Protein AF-A0A0L6U106-F1 (afdb_monomer_lite)

Secondary structure (DSSP, 8-state):
-HHHHHHHHHHHHHHHHHHHHHHHHHHHHHHHHHHHH---HHHHHHHHHHHHHHHHHHHHHHHHHHHHHHHHHHHHHHHHHHHT-

Foldseek 3Di:
DVVVLVVVLVVVLVVLVVVLVVLVVVLVVVLVVCVVVDPDPVVSVVSVVVSVVVSVVSVVVSVVVNVVCVVCSCVVVVVVVVVVD

Organism: NCBI:txid52689

pLDDT: mean 86.52, std 10.65, range [49.94, 96.75]

Structure (mmCIF, N/CA/C/O backbone):
data_AF-A0A0L6U106-F1
#
_entry.id   AF-A0A0L6U106-F1
#
loop_
_atom_site.group_PDB
_atom_site.id
_atom_site.type_symbol
_atom_site.label_atom_id
_atom_site.label_alt_id
_atom_site.label_comp_id
_atom_site.label_asym_id
_atom_site.label_entity_id
_atom_site.label_seq_id
_atom_site.pdbx_PDB_ins_code
_atom_site.Cartn_x
_atom_site.Cartn_y
_atom_site.Cartn_z
_atom_site.occupancy
_atom_site.B_iso_or_equiv
_atom_site.auth_seq_id
_atom_site.auth_comp_id
_atom_site.auth_asym_id
_atom_site.auth_atom_id
_atom_site.pdbx_PDB_model_num
ATOM 1 N N . MET A 1 1 ? 7.767 -9.617 -30.453 1.00 67.25 1 MET A N 1
ATOM 2 C CA . MET A 1 1 ? 8.498 -9.786 -29.176 1.00 67.25 1 MET A CA 1
ATOM 3 C C . MET A 1 1 ? 8.266 -8.609 -28.229 1.00 67.25 1 MET A C 1
ATOM 5 O O . MET A 1 1 ? 7.766 -8.838 -27.137 1.00 67.25 1 MET A O 1
ATOM 9 N N . GLU A 1 2 ? 8.486 -7.352 -28.640 1.00 67.62 2 GLU A N 1
ATOM 10 C CA . GLU A 1 2 ? 8.259 -6.185 -27.757 1.00 67.62 2 GLU A CA 1
ATOM 11 C C . GLU A 1 2 ? 6.824 -6.045 -27.220 1.00 67.62 2 GLU A C 1
ATOM 13 O O . GLU A 1 2 ? 6.633 -5.691 -26.057 1.00 67.62 2 GLU A O 1
ATOM 18 N N . ASN A 1 3 ? 5.809 -6.381 -28.023 1.00 75.81 3 ASN A N 1
ATOM 19 C CA . ASN A 1 3 ? 4.408 -6.291 -27.593 1.00 75.81 3 ASN A CA 1
ATOM 20 C C . ASN A 1 3 ? 4.051 -7.278 -26.466 1.00 75.81 3 ASN A C 1
ATOM 22 O O . ASN A 1 3 ? 3.281 -6.934 -25.571 1.00 75.81 3 ASN A O 1
ATOM 26 N N . GLN A 1 4 ? 4.628 -8.485 -26.477 1.00 77.06 4 GLN A N 1
ATOM 27 C CA . GLN A 1 4 ? 4.402 -9.475 -25.418 1.00 77.06 4 GLN A CA 1
ATOM 28 C C . GLN A 1 4 ? 5.145 -9.088 -24.133 1.00 77.06 4 GLN A C 1
ATOM 30 O O . GLN A 1 4 ? 4.530 -9.062 -23.073 1.00 77.06 4 GLN A O 1
ATOM 35 N N . MET A 1 5 ? 6.403 -8.641 -24.238 1.00 77.56 5 MET A N 1
ATOM 36 C CA . MET A 1 5 ? 7.166 -8.087 -23.109 1.00 77.56 5 MET A CA 1
ATOM 37 C C . MET A 1 5 ? 6.452 -6.904 -22.438 1.00 77.56 5 MET A C 1
ATOM 39 O O . MET A 1 5 ? 6.396 -6.806 -21.213 1.00 77.56 5 MET A O 1
ATOM 43 N N . ASN A 1 6 ? 5.886 -5.987 -23.227 1.00 80.19 6 ASN A N 1
ATOM 44 C CA . ASN A 1 6 ? 5.122 -4.863 -22.689 1.00 80.19 6 ASN A CA 1
ATOM 45 C C . ASN A 1 6 ? 3.846 -5.318 -21.975 1.00 80.19 6 ASN A C 1
ATOM 47 O O . ASN A 1 6 ? 3.476 -4.706 -20.973 1.00 80.19 6 ASN A O 1
ATOM 51 N N . LYS A 1 7 ? 3.189 -6.373 -22.469 1.00 84.25 7 LYS A N 1
ATOM 52 C CA . LYS A 1 7 ? 1.994 -6.941 -21.843 1.00 84.25 7 LYS A CA 1
ATOM 53 C C . LYS A 1 7 ? 2.321 -7.570 -20.487 1.00 84.25 7 LYS A C 1
ATOM 55 O O . LYS A 1 7 ? 1.659 -7.214 -19.519 1.00 84.25 7 LYS A O 1
ATOM 60 N N . THR A 1 8 ? 3.351 -8.416 -20.400 1.00 83.31 8 THR A N 1
ATOM 61 C CA . THR A 1 8 ? 3.757 -9.066 -19.139 1.00 83.31 8 THR A CA 1
ATOM 62 C C . THR A 1 8 ? 4.180 -8.037 -18.092 1.00 83.31 8 THR A C 1
ATOM 64 O O . THR A 1 8 ? 3.612 -8.006 -17.010 1.00 83.31 8 THR A O 1
ATOM 67 N N . TYR A 1 9 ? 5.036 -7.076 -18.460 1.00 86.00 9 TYR A N 1
ATOM 68 C CA . TYR A 1 9 ? 5.428 -5.975 -17.569 1.00 86.00 9 TYR A CA 1
ATOM 69 C C . TYR A 1 9 ? 4.232 -5.175 -17.025 1.00 86.00 9 TYR A C 1
ATOM 71 O O . TYR A 1 9 ? 4.199 -4.806 -15.852 1.00 86.00 9 TYR A O 1
ATOM 79 N N . ARG A 1 10 ? 3.240 -4.869 -17.876 1.00 85.94 10 ARG A N 1
ATOM 80 C CA . ARG A 1 10 ? 2.037 -4.149 -17.429 1.00 85.94 10 ARG A CA 1
ATOM 81 C C . ARG A 1 10 ? 1.186 -5.008 -16.503 1.00 85.94 10 ARG A C 1
ATOM 83 O O . ARG A 1 10 ? 0.642 -4.470 -15.548 1.00 85.94 10 ARG A O 1
ATOM 90 N N . MET A 1 11 ? 1.072 -6.303 -16.781 1.00 89.75 11 MET A N 1
ATOM 91 C CA . MET A 1 11 ? 0.308 -7.234 -15.958 1.00 89.75 11 MET A CA 1
ATOM 92 C C . MET A 1 11 ? 0.924 -7.381 -14.564 1.00 89.75 11 MET A C 1
ATOM 94 O O . MET A 1 11 ? 0.199 -7.252 -13.584 1.00 89.75 11 MET A O 1
ATOM 98 N N . ASP A 1 12 ? 2.248 -7.520 -14.468 1.00 88.69 12 ASP A N 1
ATOM 99 C CA . ASP A 1 12 ? 2.959 -7.595 -13.185 1.00 88.69 12 ASP A CA 1
ATOM 100 C C . ASP A 1 12 ? 2.832 -6.285 -12.400 1.00 88.69 12 ASP A C 1
ATOM 102 O O . ASP A 1 12 ? 2.550 -6.288 -11.203 1.00 88.69 12 ASP A O 1
ATOM 106 N N . GLY A 1 13 ? 2.946 -5.141 -13.086 1.00 90.69 13 GLY A N 1
ATOM 107 C CA . GLY A 1 13 ? 2.711 -3.836 -12.471 1.00 90.69 13 GLY A CA 1
ATOM 108 C C . GLY A 1 13 ? 1.287 -3.685 -11.924 1.00 90.69 13 GLY A C 1
ATOM 109 O O . GLY A 1 13 ? 1.105 -3.205 -10.807 1.00 90.69 13 GLY A O 1
ATOM 110 N N . ILE A 1 14 ? 0.276 -4.134 -12.679 1.00 93.31 14 ILE A N 1
ATOM 111 C CA . ILE A 1 14 ? -1.125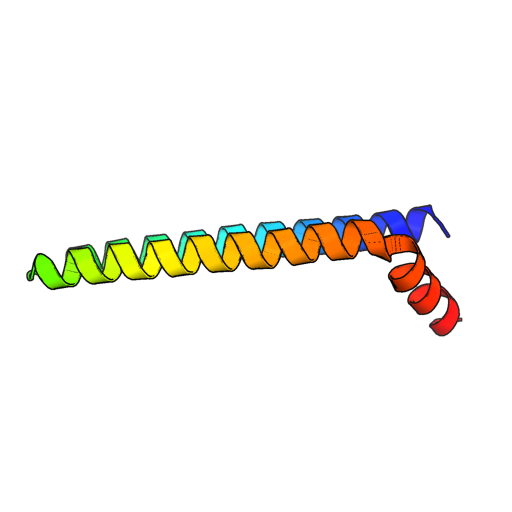 -4.152 -12.231 1.00 93.31 14 ILE A CA 1
ATOM 112 C C . ILE A 1 14 ? -1.294 -5.090 -11.032 1.00 93.31 14 ILE A C 1
ATOM 114 O O . ILE A 1 14 ? -1.948 -4.710 -10.065 1.00 93.31 14 ILE A O 1
ATOM 118 N N . ALA A 1 15 ? -0.686 -6.277 -11.057 1.00 93.56 15 ALA A N 1
ATOM 119 C CA . ALA A 1 15 ? -0.759 -7.236 -9.958 1.00 93.56 15 ALA A CA 1
ATOM 120 C C . ALA A 1 15 ? -0.182 -6.656 -8.657 1.00 93.56 15 ALA A C 1
ATOM 122 O O . ALA A 1 15 ? -0.819 -6.764 -7.610 1.00 93.56 15 ALA A O 1
ATOM 123 N N . ILE A 1 16 ? 0.963 -5.966 -8.727 1.00 93.56 16 ILE A N 1
ATOM 124 C CA . ILE A 1 16 ? 1.567 -5.276 -7.576 1.00 93.56 16 ILE A CA 1
ATOM 125 C C . ILE A 1 16 ? 0.628 -4.191 -7.033 1.00 93.56 16 ILE A C 1
ATOM 127 O O . ILE A 1 16 ? 0.434 -4.093 -5.822 1.00 93.56 16 ILE A O 1
ATOM 131 N N . ILE A 1 17 ? 0.008 -3.393 -7.909 1.00 93.06 17 ILE A N 1
ATOM 132 C CA . ILE A 1 17 ? -0.941 -2.347 -7.496 1.00 93.06 17 ILE A CA 1
ATOM 133 C C . ILE A 1 17 ? -2.176 -2.961 -6.824 1.00 93.06 17 ILE A C 1
ATOM 135 O O . ILE A 1 17 ? -2.596 -2.486 -5.772 1.00 93.06 17 ILE A O 1
ATOM 139 N N . ILE A 1 18 ? -2.744 -4.029 -7.391 1.00 95.75 18 ILE A N 1
ATOM 140 C CA . ILE A 1 18 ? -3.900 -4.724 -6.808 1.00 95.75 18 ILE A CA 1
ATOM 141 C C . ILE A 1 18 ? -3.538 -5.297 -5.436 1.00 95.75 18 ILE A C 1
ATOM 143 O O . ILE A 1 18 ? -4.272 -5.078 -4.475 1.00 95.75 18 ILE A O 1
ATOM 147 N N . ALA A 1 19 ? -2.392 -5.971 -5.318 1.00 92.94 19 ALA A N 1
ATOM 148 C CA . ALA A 1 19 ? -1.914 -6.502 -4.046 1.00 92.94 19 ALA A CA 1
ATOM 149 C C . ALA A 1 19 ? -1.746 -5.394 -2.993 1.00 92.94 19 ALA A C 1
ATOM 151 O O . ALA A 1 19 ? -2.133 -5.576 -1.841 1.00 92.94 19 ALA A O 1
ATOM 152 N N . MET A 1 20 ? -1.248 -4.221 -3.398 1.00 94.81 20 MET A N 1
ATOM 153 C CA . MET A 1 20 ? -1.120 -3.055 -2.524 1.00 94.81 20 MET A CA 1
ATOM 154 C C . MET A 1 20 ? -2.477 -2.552 -2.021 1.00 94.81 20 MET A C 1
ATOM 156 O O . MET A 1 20 ? -2.639 -2.293 -0.831 1.00 94.81 20 MET A O 1
ATOM 160 N N . ILE A 1 21 ? -3.466 -2.434 -2.912 1.00 95.31 21 ILE A N 1
ATOM 161 C CA . ILE A 1 21 ? -4.825 -2.006 -2.550 1.00 95.31 21 ILE A CA 1
ATOM 162 C C . ILE A 1 21 ? -5.445 -2.990 -1.555 1.00 95.31 21 ILE A C 1
ATOM 164 O O . ILE A 1 21 ? -6.006 -2.569 -0.544 1.00 95.31 21 ILE A O 1
ATOM 168 N N . VAL A 1 22 ? -5.309 -4.294 -1.810 1.00 96.50 22 VAL A N 1
ATOM 169 C CA . VAL A 1 22 ? -5.813 -5.344 -0.913 1.00 96.50 22 VAL A CA 1
ATOM 170 C C . VAL A 1 22 ? -5.133 -5.264 0.452 1.00 96.50 22 VAL A C 1
ATOM 172 O O . VAL A 1 22 ? -5.818 -5.299 1.471 1.00 96.50 22 VAL A O 1
ATOM 175 N N . LEU A 1 23 ? -3.809 -5.093 0.492 1.00 95.19 23 LEU A N 1
ATOM 176 C CA . LEU A 1 23 ? -3.066 -4.942 1.742 1.00 95.19 23 LEU A CA 1
ATOM 177 C C . LEU A 1 23 ? -3.576 -3.751 2.563 1.00 95.19 23 LEU A C 1
ATOM 179 O O . LEU A 1 23 ? -3.855 -3.902 3.751 1.00 95.19 23 LEU A O 1
ATOM 183 N N . TRP A 1 24 ? -3.739 -2.583 1.938 1.00 95.81 24 TRP A N 1
ATOM 184 C CA . TRP A 1 24 ? -4.270 -1.400 2.618 1.00 95.81 24 TRP A CA 1
ATOM 185 C C . TRP A 1 24 ? -5.704 -1.607 3.106 1.00 95.81 24 TRP A C 1
ATOM 187 O O . TRP A 1 24 ? -6.017 -1.226 4.232 1.00 95.81 24 TRP A O 1
ATOM 197 N N . ALA A 1 25 ? -6.560 -2.258 2.314 1.00 96.69 25 ALA A N 1
ATOM 198 C CA . ALA A 1 25 ? -7.922 -2.584 2.728 1.00 96.69 25 ALA A CA 1
ATOM 199 C C . ALA A 1 25 ? -7.938 -3.486 3.973 1.00 96.69 25 ALA A C 1
ATOM 201 O O . ALA A 1 25 ? -8.685 -3.220 4.916 1.00 96.69 25 ALA A O 1
ATOM 202 N N . VAL A 1 26 ? -7.076 -4.507 4.014 1.00 95.94 26 VAL A N 1
ATOM 203 C CA . VAL A 1 26 ? -6.931 -5.399 5.174 1.00 95.94 26 VAL A CA 1
ATOM 204 C C . VAL A 1 26 ? -6.409 -4.638 6.392 1.00 95.94 26 VAL A C 1
ATOM 206 O O . VAL A 1 26 ? -6.972 -4.780 7.476 1.00 95.94 26 VAL A O 1
ATOM 209 N N . LEU A 1 27 ? -5.383 -3.797 6.234 1.00 93.94 27 LEU A N 1
ATOM 210 C CA . LEU A 1 27 ? -4.840 -2.995 7.335 1.00 93.94 27 LEU A CA 1
ATOM 211 C C . LEU A 1 27 ? -5.896 -2.060 7.931 1.00 93.94 27 LEU A C 1
ATOM 213 O O . LEU A 1 27 ? -6.075 -2.040 9.148 1.00 93.94 27 LEU A O 1
ATOM 217 N N . ILE A 1 28 ? -6.634 -1.338 7.085 1.00 94.31 28 ILE A N 1
ATOM 218 C CA . ILE A 1 28 ? -7.716 -0.447 7.520 1.00 94.31 28 ILE A CA 1
ATOM 219 C C . ILE A 1 28 ? -8.801 -1.248 8.242 1.00 94.31 28 ILE A C 1
ATOM 221 O O . ILE A 1 28 ? -9.224 -0.866 9.332 1.00 94.31 28 ILE A O 1
ATOM 225 N N . PHE A 1 29 ? -9.223 -2.382 7.677 1.00 94.88 29 PHE A N 1
ATOM 226 C CA . PHE A 1 29 ? -10.224 -3.243 8.300 1.00 94.88 29 PHE A CA 1
ATOM 227 C C . PHE A 1 29 ? -9.794 -3.704 9.699 1.00 94.88 29 PHE A C 1
ATOM 229 O O . PHE A 1 29 ? -10.570 -3.599 10.649 1.00 94.88 29 PHE A O 1
ATOM 236 N N . VAL A 1 30 ? -8.548 -4.163 9.845 1.00 92.31 30 VAL A N 1
ATOM 237 C CA . VAL A 1 30 ? -7.992 -4.603 11.131 1.00 92.31 30 VAL A CA 1
ATOM 238 C C . VAL A 1 30 ? -7.932 -3.446 12.132 1.00 92.31 30 VAL A C 1
ATOM 240 O O . VAL A 1 30 ? -8.364 -3.614 13.271 1.00 92.31 30 VAL A O 1
ATOM 243 N N . MET A 1 31 ? -7.468 -2.262 11.720 1.00 91.06 31 MET A N 1
ATOM 244 C CA . MET A 1 31 ? -7.419 -1.078 12.590 1.00 91.06 31 MET A CA 1
ATOM 245 C C . MET A 1 31 ? -8.804 -0.666 13.097 1.00 91.06 31 MET A C 1
ATOM 247 O O . MET A 1 31 ? -8.952 -0.357 14.279 1.00 91.06 31 MET A O 1
ATOM 251 N N . LEU A 1 32 ? -9.821 -0.692 12.229 1.00 91.75 32 LEU A N 1
ATOM 252 C CA . LEU A 1 32 ? -11.204 -0.391 12.608 1.00 91.75 32 LEU A CA 1
ATOM 253 C C . LEU A 1 32 ? -11.739 -1.427 13.601 1.00 91.75 32 LEU A C 1
ATOM 255 O O . LEU A 1 32 ? -12.234 -1.061 14.663 1.00 91.75 32 LEU A O 1
ATOM 259 N N . LYS A 1 33 ? -11.561 -2.722 13.310 1.00 92.38 33 LYS A N 1
ATOM 260 C CA . LYS A 1 33 ? -12.032 -3.804 14.187 1.00 92.38 33 LYS A CA 1
ATOM 261 C C . LYS A 1 33 ? -11.389 -3.771 15.564 1.00 92.38 33 LYS A C 1
ATOM 263 O O . LYS A 1 33 ? -12.079 -3.902 16.569 1.00 92.38 33 LYS A O 1
ATOM 268 N N . ILE A 1 34 ? -10.081 -3.561 15.629 1.00 87.56 34 ILE A N 1
ATOM 269 C CA . ILE A 1 34 ? -9.379 -3.436 16.907 1.00 87.56 34 ILE A CA 1
ATOM 270 C C . ILE A 1 34 ? -9.811 -2.163 17.638 1.00 87.56 34 ILE A C 1
ATOM 272 O O . ILE A 1 34 ? -9.953 -2.177 18.862 1.00 87.56 34 ILE A O 1
ATOM 276 N N . GLY A 1 35 ? -10.035 -1.077 16.895 1.00 85.38 35 GLY A N 1
ATOM 277 C CA . GLY A 1 35 ? -10.493 0.198 17.426 1.00 85.38 35 GLY A CA 1
ATOM 278 C C . GLY A 1 35 ? -11.860 0.138 18.107 1.00 85.38 35 GLY A C 1
ATOM 279 O O . GLY A 1 35 ? -12.075 0.942 19.016 1.00 85.38 35 GLY A O 1
ATOM 280 N N . ASP A 1 36 ? -12.723 -0.794 17.696 1.00 86.25 36 ASP A N 1
ATOM 281 C CA . ASP A 1 36 ? -14.033 -1.060 18.306 1.00 86.25 36 ASP A CA 1
ATOM 282 C C . ASP A 1 36 ? -13.935 -1.996 19.520 1.00 86.25 36 ASP A C 1
ATOM 284 O O . ASP A 1 36 ? -14.654 -1.823 20.500 1.00 86.25 36 ASP A O 1
ATOM 288 N N . ILE A 1 37 ? -13.043 -2.991 19.471 1.00 88.81 37 ILE A N 1
ATOM 289 C CA . ILE A 1 37 ? -12.917 -4.017 20.523 1.00 88.81 37 ILE A CA 1
ATOM 290 C C . ILE A 1 37 ? -12.097 -3.510 21.720 1.00 88.81 37 ILE A C 1
ATOM 292 O O . ILE A 1 37 ? -12.274 -3.982 22.842 1.00 88.81 37 ILE A O 1
ATOM 296 N N . THR A 1 38 ? -11.184 -2.559 21.505 1.00 86.44 38 THR A N 1
ATOM 297 C CA . THR A 1 38 ? -10.200 -2.148 22.515 1.00 86.44 38 THR A CA 1
ATOM 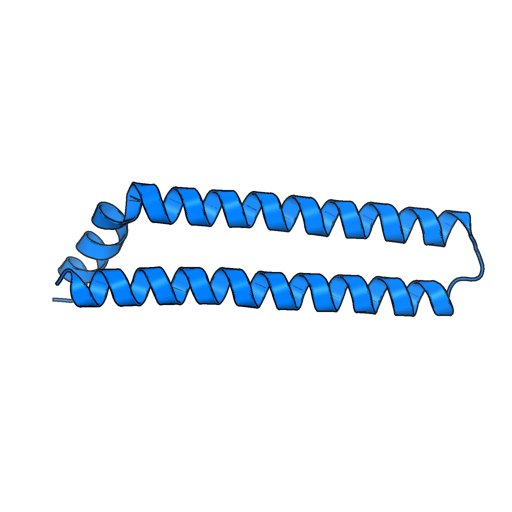298 C C . THR A 1 38 ? -10.628 -0.872 23.249 1.00 86.44 38 THR A C 1
ATOM 300 O O . THR A 1 38 ? -10.568 0.208 22.660 1.00 86.44 38 THR A O 1
ATOM 303 N N . PRO A 1 39 ? -10.955 -0.936 24.555 1.00 82.38 39 PRO A N 1
ATOM 304 C CA . PRO A 1 39 ? -11.253 0.257 25.354 1.00 82.38 39 PRO A CA 1
ATOM 305 C C . PRO A 1 39 ? -9.993 1.034 25.786 1.00 82.38 39 PRO A C 1
ATOM 307 O O . PRO A 1 39 ? -10.082 2.184 26.211 1.00 82.38 39 PRO A O 1
ATOM 310 N N . ASN A 1 40 ? -8.804 0.426 25.684 1.00 90.56 40 ASN A N 1
ATOM 311 C CA . ASN A 1 40 ? -7.530 1.027 26.082 1.00 90.56 40 ASN A CA 1
ATOM 312 C C . ASN A 1 40 ? -6.960 1.951 24.981 1.00 90.56 40 ASN A C 1
ATOM 314 O O . ASN A 1 40 ? -6.486 1.485 23.942 1.00 90.56 40 ASN A O 1
ATOM 318 N N . GLN A 1 41 ? -6.972 3.263 25.236 1.00 86.38 41 GLN A N 1
ATOM 319 C CA . GLN A 1 41 ? -6.524 4.302 24.296 1.00 86.38 41 GLN A CA 1
ATOM 320 C C . GLN A 1 41 ? -5.039 4.181 23.882 1.00 86.38 41 GLN A C 1
ATOM 322 O O . GLN A 1 41 ? -4.771 4.190 22.678 1.00 86.38 41 GLN A O 1
ATOM 327 N N . PRO A 1 42 ? -4.068 4.011 24.807 1.00 90.31 42 PRO A N 1
ATOM 328 C CA . PRO A 1 42 ? -2.671 3.745 24.452 1.00 90.31 42 PRO A CA 1
ATOM 329 C C . PRO A 1 42 ? -2.480 2.572 23.483 1.00 90.31 42 PRO A C 1
ATOM 331 O O . PRO A 1 42 ? -1.736 2.682 22.508 1.00 90.31 42 PRO A O 1
ATOM 334 N N . LEU A 1 43 ? -3.179 1.459 23.722 1.00 88.44 43 LEU A N 1
ATOM 335 C CA . LEU A 1 43 ? -3.068 0.267 22.882 1.00 88.44 43 LEU A CA 1
ATOM 336 C C . LEU A 1 43 ? -3.625 0.525 21.474 1.00 88.44 43 LEU A C 1
ATOM 338 O O . LEU A 1 43 ? -3.011 0.138 20.481 1.00 88.44 43 LEU A O 1
ATOM 342 N N . LYS A 1 44 ? -4.746 1.249 21.379 1.00 89.81 44 LYS A N 1
ATOM 343 C CA . LYS A 1 44 ? -5.331 1.675 20.103 1.00 89.81 44 LYS A CA 1
ATOM 344 C C . LYS A 1 44 ? -4.359 2.549 19.308 1.00 89.81 44 LYS A C 1
ATOM 346 O O . LYS A 1 44 ? -4.113 2.267 18.139 1.00 89.81 44 LYS A O 1
ATOM 351 N N . ALA A 1 45 ? -3.751 3.552 19.943 1.00 90.56 45 ALA A N 1
ATOM 352 C CA . ALA A 1 45 ? -2.771 4.421 19.292 1.00 90.56 45 ALA A CA 1
ATOM 353 C C . ALA A 1 45 ? -1.561 3.634 18.756 1.00 90.56 45 ALA A C 1
ATOM 355 O O . ALA A 1 45 ? -1.143 3.854 17.621 1.00 90.56 45 ALA A O 1
ATOM 356 N N . MET A 1 46 ? -1.045 2.679 19.535 1.00 92.19 46 MET A N 1
ATOM 357 C CA . MET A 1 46 ? 0.087 1.836 19.140 1.00 92.19 46 MET A CA 1
ATOM 358 C C . MET A 1 46 ? -0.234 0.941 17.933 1.00 92.19 46 MET A C 1
ATOM 360 O O . MET A 1 46 ? 0.593 0.764 17.042 1.00 92.19 46 MET A O 1
ATOM 364 N N . ILE A 1 47 ? -1.446 0.393 17.864 1.00 89.94 47 ILE A N 1
ATOM 365 C CA . ILE A 1 47 ? -1.853 -0.464 16.744 1.00 89.94 47 ILE A CA 1
ATOM 366 C C . ILE A 1 47 ? -2.020 0.354 15.461 1.00 89.94 47 ILE A C 1
ATOM 368 O O . ILE A 1 47 ? -1.579 -0.078 14.393 1.00 89.94 47 ILE A O 1
ATOM 372 N N . PHE A 1 48 ? -2.588 1.557 15.563 1.00 91.94 48 PHE A N 1
ATOM 373 C CA . PHE A 1 48 ? -2.677 2.478 14.432 1.00 91.94 48 PHE A CA 1
ATOM 374 C C . PHE A 1 48 ? -1.291 2.876 13.913 1.00 91.94 48 PHE A C 1
ATOM 376 O O . PHE A 1 48 ? -1.052 2.801 12.708 1.00 91.94 48 PHE A O 1
ATOM 383 N N . THR A 1 49 ? -0.356 3.248 14.792 1.00 93.94 49 THR A N 1
ATOM 384 C CA . THR A 1 49 ? 0.996 3.645 14.367 1.00 93.94 49 THR A CA 1
ATOM 385 C C . THR A 1 49 ? 1.751 2.494 13.713 1.00 93.94 49 THR A C 1
ATOM 387 O O . THR A 1 49 ? 2.323 2.686 12.639 1.00 93.94 49 THR A O 1
ATOM 390 N N . ILE A 1 50 ? 1.706 1.291 14.294 1.00 94.06 50 ILE A N 1
ATOM 391 C CA . ILE A 1 50 ? 2.350 0.102 13.719 1.00 94.06 50 ILE A CA 1
ATOM 392 C C . ILE A 1 50 ? 1.739 -0.242 12.361 1.00 94.06 50 ILE A C 1
ATOM 394 O O . ILE A 1 50 ? 2.473 -0.462 11.400 1.00 94.06 50 ILE A O 1
ATOM 398 N N . GLY A 1 51 ? 0.411 -0.267 12.243 1.00 93.19 51 GLY A N 1
ATOM 399 C CA . GLY A 1 51 ? -0.214 -0.629 10.976 1.00 93.19 51 GLY A CA 1
ATOM 400 C C . GLY A 1 51 ? 0.054 0.398 9.866 1.00 93.19 51 GLY A C 1
ATOM 401 O O . GLY A 1 51 ? 0.258 0.004 8.719 1.00 93.19 51 GLY A O 1
ATOM 402 N N . ILE A 1 52 ? 0.149 1.695 10.192 1.00 95.50 52 ILE A N 1
ATOM 403 C CA . ILE A 1 52 ? 0.576 2.728 9.232 1.00 95.50 52 ILE A CA 1
ATOM 404 C C . ILE A 1 52 ? 2.029 2.488 8.806 1.00 95.50 52 ILE A C 1
ATOM 406 O O . ILE A 1 52 ? 2.324 2.516 7.613 1.00 95.50 52 ILE A O 1
ATOM 410 N N . LEU A 1 53 ? 2.927 2.207 9.755 1.00 96.75 53 LEU A N 1
ATOM 411 C CA . LEU A 1 53 ? 4.333 1.885 9.482 1.00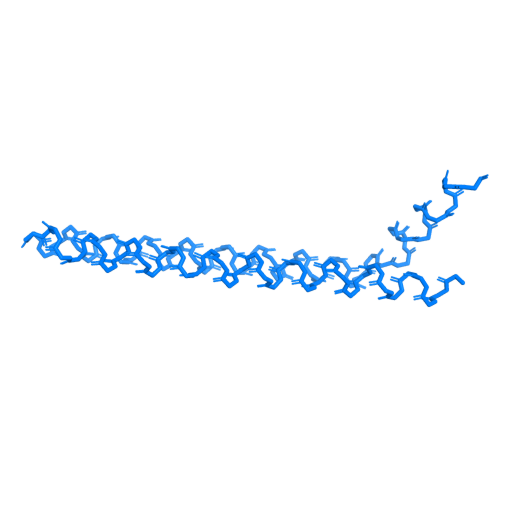 96.75 53 LEU A CA 1
ATOM 412 C C . LEU A 1 53 ? 4.475 0.700 8.520 1.00 96.75 53 LEU A C 1
ATOM 414 O O . LEU A 1 53 ? 5.220 0.787 7.544 1.00 96.75 53 LEU A O 1
ATOM 418 N N . VAL A 1 54 ? 3.723 -0.377 8.756 1.00 95.69 54 VAL A N 1
ATOM 419 C CA . VAL A 1 54 ? 3.693 -1.554 7.876 1.00 95.69 54 VAL A CA 1
ATOM 420 C C . VAL A 1 54 ? 3.202 -1.176 6.478 1.00 95.69 54 VAL A C 1
ATOM 422 O O . VAL A 1 54 ? 3.839 -1.545 5.491 1.00 95.69 54 VAL A O 1
ATOM 425 N N . GLY A 1 55 ? 2.117 -0.402 6.376 1.00 95.00 55 GLY A N 1
ATOM 426 C CA . GLY A 1 55 ? 1.584 0.061 5.092 1.00 95.00 55 GLY A CA 1
ATOM 427 C C . GLY A 1 55 ? 2.585 0.912 4.304 1.00 95.00 55 GLY A C 1
ATOM 428 O O . GLY A 1 55 ? 2.795 0.685 3.109 1.00 95.00 55 GLY A O 1
ATOM 429 N N . VAL A 1 56 ? 3.266 1.849 4.970 1.00 96.38 56 VAL A N 1
ATOM 430 C CA . VAL A 1 56 ? 4.311 2.687 4.358 1.00 96.38 56 VAL A CA 1
ATOM 431 C C . VAL A 1 56 ? 5.485 1.834 3.883 1.00 96.38 56 VAL A C 1
ATOM 433 O O . VAL A 1 56 ? 5.931 1.989 2.745 1.00 96.38 56 VAL A O 1
ATOM 436 N N . PHE A 1 57 ? 5.962 0.903 4.711 1.00 96.75 57 PHE A N 1
ATOM 437 C CA . PHE A 1 57 ? 7.087 0.042 4.356 1.00 96.75 57 PHE A CA 1
ATOM 438 C C . PHE A 1 57 ? 6.763 -0.867 3.165 1.00 96.75 57 PHE A C 1
ATOM 440 O O . PHE A 1 57 ? 7.544 -0.952 2.216 1.00 96.75 57 PHE A O 1
ATOM 447 N N . ALA A 1 58 ? 5.581 -1.487 3.165 1.00 93.50 58 ALA A N 1
ATOM 448 C CA . ALA A 1 58 ? 5.117 -2.301 2.047 1.00 93.50 58 ALA A CA 1
ATOM 449 C C . ALA A 1 58 ? 5.008 -1.479 0.754 1.00 93.50 58 ALA A C 1
ATOM 451 O O . ALA A 1 58 ? 5.454 -1.927 -0.307 1.00 93.50 58 ALA A O 1
ATOM 452 N N . THR A 1 59 ? 4.490 -0.249 0.853 1.00 94.88 59 THR A N 1
ATOM 453 C CA . THR A 1 59 ? 4.389 0.689 -0.275 1.00 94.88 59 THR A CA 1
ATOM 454 C C . THR A 1 59 ? 5.769 1.039 -0.832 1.00 94.88 59 THR A C 1
ATOM 456 O O . THR A 1 59 ? 5.982 0.957 -2.043 1.00 94.88 59 THR A O 1
ATOM 459 N N . ALA A 1 60 ? 6.732 1.361 0.035 1.00 95.75 60 ALA A N 1
ATOM 460 C CA . ALA A 1 60 ? 8.102 1.673 -0.365 1.00 95.75 60 ALA A CA 1
ATOM 461 C C . ALA A 1 60 ? 8.795 0.473 -1.031 1.00 95.75 60 ALA A C 1
ATOM 463 O O . ALA A 1 60 ? 9.405 0.619 -2.091 1.00 95.75 60 ALA A O 1
ATOM 464 N N . SER A 1 61 ? 8.650 -0.721 -0.450 1.00 94.75 61 SER A N 1
ATOM 465 C CA . SER A 1 61 ? 9.190 -1.966 -1.003 1.00 94.75 61 SER A CA 1
ATOM 466 C C . SER A 1 61 ? 8.619 -2.260 -2.395 1.00 94.75 61 SER A C 1
ATOM 468 O O . SER A 1 61 ? 9.368 -2.474 -3.348 1.00 94.75 61 SER A O 1
ATOM 470 N N . SER A 1 62 ? 7.300 -2.161 -2.560 1.00 92.81 62 SER A N 1
ATOM 471 C CA . SER A 1 62 ? 6.650 -2.402 -3.854 1.00 92.81 62 SER A CA 1
ATOM 472 C C . SER A 1 62 ? 7.025 -1.355 -4.901 1.00 92.81 62 SER A C 1
ATOM 474 O O . SER A 1 62 ? 7.224 -1.690 -6.068 1.00 92.81 62 SER A O 1
ATOM 476 N N . MET A 1 63 ? 7.195 -0.093 -4.498 1.00 92.69 63 MET A N 1
ATOM 477 C CA . MET A 1 63 ? 7.710 0.948 -5.387 1.00 92.69 63 MET A CA 1
ATOM 478 C C . MET A 1 63 ? 9.138 0.627 -5.852 1.00 92.69 63 MET A C 1
ATOM 480 O O . MET A 1 63 ? 9.446 0.770 -7.036 1.00 92.69 63 MET A O 1
ATOM 484 N N . ALA A 1 64 ? 10.003 0.141 -4.957 1.00 94.12 64 ALA A N 1
ATOM 485 C CA . ALA A 1 64 ? 11.350 -0.287 -5.322 1.00 94.12 64 ALA A CA 1
ATOM 486 C C . ALA A 1 64 ? 11.325 -1.442 -6.338 1.00 94.12 64 ALA A C 1
ATOM 488 O O . ALA A 1 64 ? 12.067 -1.401 -7.322 1.00 94.12 64 ALA A O 1
ATOM 489 N N . VAL A 1 65 ? 10.424 -2.416 -6.164 1.00 91.31 65 VAL A N 1
ATOM 490 C CA . VAL A 1 65 ? 10.212 -3.510 -7.128 1.00 91.31 65 VAL A CA 1
ATOM 491 C C . VAL A 1 65 ? 9.759 -2.968 -8.484 1.00 91.31 65 VAL A C 1
ATOM 493 O O . VAL A 1 65 ? 10.343 -3.326 -9.504 1.00 91.31 65 VAL A O 1
ATOM 496 N N . LEU A 1 66 ? 8.792 -2.048 -8.528 1.00 90.50 66 LEU A N 1
ATOM 497 C CA . LEU A 1 66 ? 8.334 -1.437 -9.783 1.00 90.50 66 LEU A CA 1
ATOM 498 C C . LEU A 1 66 ? 9.457 -0.679 -10.507 1.00 90.50 66 LEU A C 1
ATOM 500 O O . LEU A 1 66 ? 9.598 -0.786 -11.727 1.00 90.50 66 LEU A O 1
ATOM 504 N N . ILE A 1 67 ? 10.289 0.061 -9.768 1.00 90.69 67 ILE A N 1
ATOM 505 C CA . ILE A 1 67 ? 11.458 0.755 -10.327 1.00 90.69 67 ILE A CA 1
ATOM 506 C C . ILE A 1 67 ? 12.473 -0.257 -10.868 1.00 90.69 67 ILE A C 1
ATOM 508 O O . ILE A 1 67 ? 13.010 -0.059 -11.962 1.00 90.69 67 ILE A O 1
ATOM 512 N N . HIS A 1 68 ? 12.724 -1.342 -10.135 1.00 89.75 68 HIS A N 1
ATOM 513 C CA . HIS A 1 68 ? 13.631 -2.404 -10.555 1.00 89.75 68 HIS A CA 1
ATOM 514 C C . HIS A 1 68 ? 13.135 -3.096 -11.833 1.00 89.75 68 HIS A C 1
ATOM 516 O O . HIS A 1 68 ? 13.893 -3.207 -12.798 1.00 89.75 68 HIS A O 1
ATOM 522 N N . LEU A 1 69 ? 11.852 -3.465 -11.890 1.00 86.50 69 LEU A N 1
ATOM 523 C CA . LEU A 1 69 ? 11.210 -4.046 -13.072 1.00 86.50 69 LEU A CA 1
ATO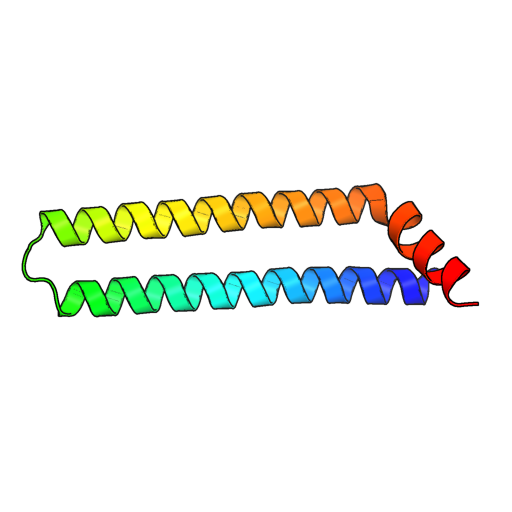M 524 C C . LEU A 1 69 ? 11.288 -3.103 -14.273 1.00 86.50 69 LEU A C 1
ATOM 526 O O . LEU A 1 69 ?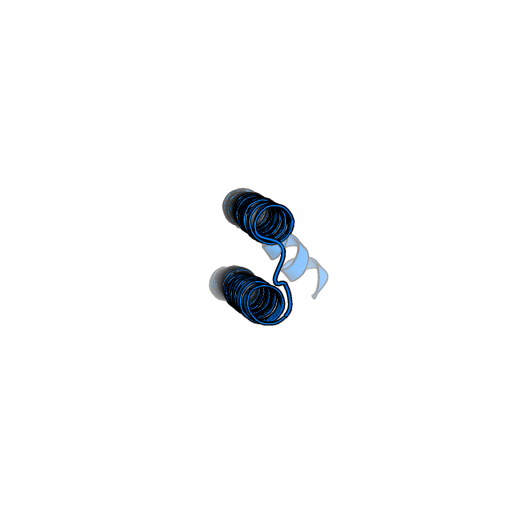 11.586 -3.536 -15.383 1.00 86.50 69 LEU A O 1
ATOM 530 N N . LYS A 1 70 ? 11.079 -1.796 -14.068 1.00 84.56 70 LYS A N 1
ATOM 531 C CA . LYS A 1 70 ? 11.190 -0.796 -15.138 1.00 84.56 70 LYS A CA 1
ATOM 532 C C . LYS A 1 70 ? 12.616 -0.698 -15.685 1.00 84.56 70 LYS A C 1
ATOM 534 O O . LYS A 1 70 ? 12.782 -0.606 -16.900 1.00 84.56 70 LYS A O 1
ATOM 539 N N . LYS A 1 71 ? 13.632 -0.714 -14.813 1.00 85.62 71 LYS A N 1
ATOM 540 C CA . LYS A 1 71 ? 15.049 -0.623 -15.206 1.00 85.62 71 LYS A CA 1
ATOM 541 C C . LYS A 1 71 ? 15.548 -1.894 -15.901 1.00 85.62 71 LYS A C 1
ATOM 543 O O . LYS A 1 71 ? 16.238 -1.789 -16.907 1.00 85.62 71 LYS A O 1
ATOM 548 N N . ASN A 1 72 ? 15.157 -3.070 -15.413 1.00 85.31 72 ASN A N 1
ATOM 549 C CA . ASN A 1 72 ? 15.661 -4.366 -15.890 1.00 85.31 72 ASN A CA 1
ATOM 550 C C . ASN A 1 72 ? 14.716 -5.090 -16.859 1.00 85.31 72 ASN A C 1
ATOM 552 O O . ASN A 1 72 ? 14.948 -6.245 -17.210 1.00 85.31 72 ASN A O 1
ATOM 556 N N . LYS A 1 73 ? 13.669 -4.404 -17.331 1.00 78.69 73 LYS A N 1
ATOM 557 C CA . LYS A 1 73 ? 12.613 -4.948 -18.192 1.00 78.69 73 LYS A CA 1
ATOM 558 C C . LYS A 1 73 ? 13.140 -5.757 -19.377 1.00 78.69 73 LYS A C 1
ATOM 560 O O . LYS A 1 73 ? 12.668 -6.859 -19.625 1.00 78.69 73 LYS A O 1
ATOM 565 N N . LYS A 1 74 ? 14.094 -5.203 -20.133 1.00 74.75 74 LYS A N 1
ATOM 566 C CA . LYS A 1 74 ? 14.621 -5.882 -21.324 1.00 74.75 74 LYS A CA 1
ATOM 567 C C . LYS A 1 74 ? 15.340 -7.172 -20.946 1.00 74.75 74 LYS A C 1
ATOM 569 O O . LYS A 1 74 ? 15.100 -8.177 -21.586 1.00 74.75 74 LYS A O 1
ATOM 574 N N . THR A 1 75 ? 16.158 -7.165 -19.901 1.00 77.00 75 THR A N 1
ATOM 575 C CA . THR A 1 75 ? 16.901 -8.356 -19.476 1.00 77.00 75 THR A CA 1
ATOM 576 C C . THR A 1 75 ? 15.964 -9.452 -18.977 1.00 77.00 75 THR A C 1
ATOM 578 O O . THR A 1 75 ? 16.044 -10.565 -19.476 1.00 77.00 75 THR A O 1
ATOM 581 N N . LEU A 1 76 ? 15.039 -9.120 -18.068 1.00 76.19 76 LEU A N 1
ATOM 582 C CA . LEU A 1 76 ? 14.134 -10.083 -17.426 1.00 76.19 76 LEU A CA 1
ATOM 583 C C . LEU A 1 76 ? 13.172 -10.748 -18.414 1.00 76.19 76 LEU A C 1
ATOM 585 O O . LEU A 1 76 ? 13.059 -11.966 -18.465 1.00 76.19 76 LEU A O 1
ATOM 589 N N . TYR A 1 77 ? 12.487 -9.951 -19.231 1.00 74.75 77 TYR A N 1
ATOM 590 C CA . TYR A 1 77 ? 11.434 -10.492 -20.086 1.00 74.75 77 TYR A CA 1
ATOM 591 C C . TYR A 1 77 ? 11.960 -10.993 -21.437 1.00 74.75 77 TYR A C 1
ATOM 593 O O . TYR A 1 77 ? 11.281 -11.785 -22.082 1.00 74.75 77 TYR A O 1
ATOM 601 N N . VAL A 1 78 ? 13.144 -10.563 -21.900 1.00 71.94 78 VAL A N 1
ATOM 602 C CA . VAL A 1 78 ? 13.757 -11.157 -23.105 1.00 71.94 78 VAL A CA 1
ATOM 603 C C . VAL A 1 78 ? 14.313 -12.542 -22.789 1.00 71.94 78 VAL A C 1
ATOM 605 O O . VAL A 1 78 ? 14.059 -13.442 -23.584 1.00 71.94 78 VAL A O 1
ATOM 608 N N . SER A 1 79 ? 14.975 -12.740 -21.638 1.00 63.34 79 SER A N 1
ATOM 609 C CA . SER A 1 79 ? 15.493 -14.058 -21.241 1.00 63.34 79 SER A CA 1
ATOM 610 C C . SER A 1 79 ? 14.375 -15.091 -21.078 1.00 63.34 79 SER A C 1
ATOM 612 O O . SER A 1 79 ? 14.467 -16.176 -21.648 1.00 63.34 79 SER A O 1
ATOM 614 N N . GLU A 1 80 ? 13.273 -14.722 -20.416 1.00 63.00 80 GLU A N 1
ATOM 615 C CA . GLU A 1 80 ? 12.095 -15.592 -20.259 1.00 63.00 80 GLU A CA 1
ATOM 616 C C . GLU A 1 80 ? 11.423 -15.952 -21.594 1.00 63.00 80 GLU A C 1
ATOM 618 O O . GLU A 1 80 ? 10.856 -17.036 -21.745 1.00 63.00 80 GLU A O 1
ATOM 623 N N . MET A 1 81 ? 11.461 -15.050 -22.581 1.00 61.59 81 MET A N 1
ATOM 624 C CA . MET A 1 81 ? 10.904 -15.318 -23.912 1.00 61.59 81 MET A CA 1
ATOM 625 C C . MET A 1 81 ? 11.820 -16.194 -24.775 1.00 61.59 81 MET A C 1
ATOM 627 O O . MET A 1 81 ? 11.313 -16.910 -25.636 1.00 61.59 81 MET A O 1
ATOM 631 N N . THR A 1 82 ? 13.141 -16.142 -24.576 1.00 61.12 82 THR A N 1
ATOM 632 C CA . THR A 1 82 ? 14.098 -17.026 -25.264 1.00 61.12 82 THR A CA 1
ATOM 633 C C . THR A 1 82 ? 14.170 -18.424 -24.661 1.00 61.12 82 THR A C 1
ATOM 635 O O . THR A 1 82 ? 14.438 -19.361 -25.397 1.00 61.12 82 THR A O 1
ATOM 638 N N . GLU A 1 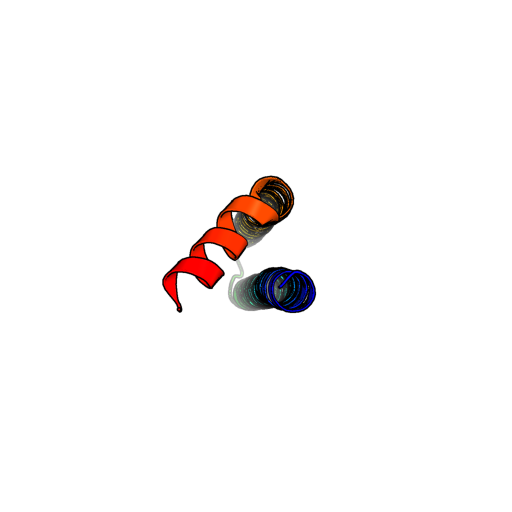83 ? 13.900 -18.581 -23.364 1.00 60.28 83 GLU A N 1
ATOM 639 C CA . GLU A 1 83 ? 13.910 -19.884 -22.681 1.00 60.28 83 GLU A CA 1
ATOM 640 C C . GLU A 1 83 ? 12.652 -20.725 -22.972 1.00 60.28 83 GLU A C 1
ATOM 642 O O . GLU A 1 83 ? 12.682 -21.949 -22.910 1.00 60.28 83 GLU A O 1
ATOM 647 N N . LYS A 1 84 ? 11.537 -20.083 -23.343 1.00 57.41 84 LYS A N 1
ATOM 648 C CA . LYS A 1 84 ? 10.269 -20.754 -23.687 1.00 57.41 84 LYS A CA 1
ATOM 649 C C . LYS A 1 84 ? 10.186 -21.314 -25.116 1.00 57.41 84 LYS A C 1
ATOM 651 O O . LYS A 1 84 ? 9.105 -21.758 -25.509 1.00 57.41 84 LYS A O 1
ATOM 656 N N . ARG A 1 85 ? 11.256 -21.238 -25.907 1.00 49.94 85 ARG A N 1
ATOM 657 C CA . ARG A 1 85 ? 11.276 -21.627 -27.324 1.00 49.94 85 ARG A CA 1
ATOM 658 C C . ARG A 1 85 ? 12.141 -22.859 -27.538 1.00 49.94 85 ARG A C 1
ATOM 660 O O . ARG A 1 85 ? 11.702 -23.706 -28.342 1.00 49.94 85 ARG A O 1
#

Sequence (85 aa):
MENQMNKTYRMDGIAIIIAMIVLWAVLIFVMLKIGDITPNQPLKAMIFTIGILVGVFATASSMAVLIHLKKNKKTLYVSEMTEKR

Radius of gyration: 18.76 Å; chains: 1; bounding box: 31×26×55 Å